Protein AF-A0A970QWW3-F1 (afdb_monomer_lite)

pLDDT: mean 91.73, std 8.93, range [55.03, 97.88]

Secondary structure (DSSP, 8-state):
-EEEESS----BSS-S----TT------B-GGG-SS---HHHHHHHEEEE-HHHHH--

Structure (mmCIF, N/CA/C/O backbone):
data_AF-A0A970QWW3-F1
#
_entry.id   AF-A0A970QWW3-F1
#
loop_
_atom_site.group_PDB
_atom_site.id
_atom_site.type_symbol
_atom_site.label_atom_id
_atom_site.label_alt_id
_atom_site.label_comp_id
_atom_site.label_asym_id
_atom_site.label_entity_id
_atom_site.label_seq_id
_atom_site.pdbx_PDB_ins_code
_atom_site.Cartn_x
_atom_site.Cartn_y
_atom_site.Cartn_z
_atom_site.occupancy
_atom_site.B_iso_or_equiv
_atom_site.auth_seq_id
_atom_site.auth_comp_id
_atom_site.auth_asym_id
_atom_site.auth_atom_id
_atom_site.pdbx_PDB_model_num
ATOM 1 N N . MET A 1 1 ? 9.289 -4.102 -5.120 1.00 90.62 1 MET A N 1
ATOM 2 C CA . MET A 1 1 ? 8.557 -3.277 -4.138 1.00 90.62 1 MET A CA 1
ATOM 3 C C . MET A 1 1 ? 7.242 -3.948 -3.827 1.00 90.62 1 MET A C 1
ATOM 5 O O . MET A 1 1 ? 6.503 -4.286 -4.742 1.00 90.62 1 MET A O 1
ATOM 9 N N . GLU A 1 2 ? 6.978 -4.143 -2.549 1.00 94.62 2 GLU A N 1
ATOM 10 C CA . GLU A 1 2 ? 5.720 -4.625 -1.999 1.00 94.62 2 GLU A CA 1
ATOM 11 C C . GLU A 1 2 ? 4.993 -3.457 -1.325 1.00 94.62 2 GLU A C 1
ATOM 13 O O . GLU A 1 2 ? 5.614 -2.652 -0.625 1.00 94.62 2 GLU A O 1
ATOM 18 N N . LEU A 1 3 ? 3.682 -3.389 -1.538 1.00 96.38 3 LEU A N 1
ATOM 19 C CA . LEU A 1 3 ? 2.740 -2.515 -0.853 1.00 96.38 3 LEU A CA 1
ATOM 20 C C . LEU A 1 3 ? 1.800 -3.361 0.012 1.00 96.38 3 LEU A C 1
ATOM 22 O O . LEU A 1 3 ? 1.286 -4.383 -0.449 1.00 96.38 3 LEU A O 1
ATOM 26 N N . ALA A 1 4 ? 1.547 -2.915 1.239 1.00 96.88 4 ALA A N 1
ATOM 27 C CA . ALA A 1 4 ? 0.591 -3.543 2.147 1.00 96.88 4 ALA A CA 1
ATOM 28 C C . ALA A 1 4 ? -0.052 -2.505 3.079 1.00 96.88 4 ALA A C 1
ATOM 30 O O . ALA A 1 4 ? 0.391 -1.359 3.154 1.00 96.88 4 ALA A O 1
ATOM 31 N N . LEU A 1 5 ? -1.112 -2.899 3.787 1.00 97.50 5 LEU A N 1
ATOM 32 C CA . LEU A 1 5 ? -1.663 -2.147 4.916 1.00 97.50 5 LEU A CA 1
ATOM 33 C C . LEU A 1 5 ? -1.370 -2.932 6.202 1.00 97.50 5 LEU A C 1
ATOM 35 O O . LEU A 1 5 ? -1.390 -4.159 6.189 1.00 97.50 5 LEU A O 1
ATOM 39 N N . LYS A 1 6 ? -1.092 -2.249 7.317 1.00 97.19 6 LYS A N 1
ATOM 40 C CA . LYS A 1 6 ? -0.721 -2.921 8.581 1.00 97.19 6 LYS A CA 1
ATOM 41 C C . LYS A 1 6 ? -1.852 -3.775 9.152 1.00 97.19 6 LYS A C 1
ATOM 43 O O . LYS A 1 6 ? -1.595 -4.872 9.634 1.00 97.19 6 LYS A O 1
ATOM 48 N N . ASN A 1 7 ? -3.082 -3.258 9.143 1.00 96.56 7 ASN A N 1
ATOM 49 C CA . ASN A 1 7 ? -4.221 -3.862 9.842 1.00 96.56 7 ASN A CA 1
ATOM 50 C C . ASN A 1 7 ? -5.468 -4.029 8.957 1.00 96.56 7 ASN A C 1
ATOM 52 O O . ASN A 1 7 ? -6.590 -4.119 9.477 1.00 96.56 7 ASN A O 1
ATOM 56 N N . ALA A 1 8 ? -5.301 -4.031 7.638 1.00 96.62 8 ALA A N 1
ATOM 57 C CA . ALA A 1 8 ? -6.374 -4.181 6.662 1.00 96.62 8 ALA A CA 1
ATOM 58 C C . ALA A 1 8 ? -5.850 -4.849 5.387 1.00 96.62 8 ALA A C 1
ATOM 60 O O . ALA A 1 8 ? -4.645 -4.969 5.193 1.00 96.62 8 ALA A O 1
ATOM 61 N N . ASP A 1 9 ? -6.767 -5.223 4.504 1.00 96.94 9 ASP A N 1
ATOM 62 C CA . ASP A 1 9 ? -6.460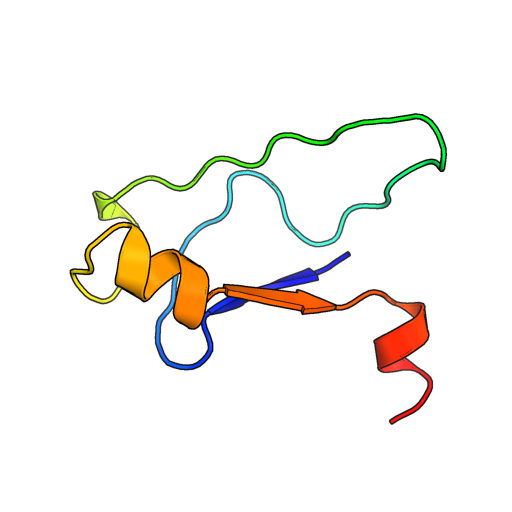 -5.833 3.216 1.00 96.94 9 ASP A CA 1
ATOM 63 C C . ASP A 1 9 ? -7.060 -4.990 2.099 1.00 96.94 9 ASP A C 1
ATOM 65 O O . ASP A 1 9 ? -8.086 -4.325 2.277 1.00 96.94 9 ASP A O 1
ATOM 69 N N . THR A 1 10 ? -6.405 -5.011 0.943 1.00 97.31 10 THR A N 1
ATOM 70 C CA . THR A 1 10 ? -6.914 -4.377 -0.267 1.00 97.31 10 THR A CA 1
ATOM 71 C C . THR A 1 10 ? -6.269 -4.955 -1.515 1.00 97.31 10 THR A C 1
ATOM 73 O O . THR A 1 10 ? -5.223 -5.603 -1.445 1.00 97.31 10 THR A O 1
ATOM 76 N N . VAL A 1 11 ? -6.876 -4.687 -2.668 1.00 96.94 11 VAL A N 1
ATOM 77 C CA . VAL A 1 11 ? -6.305 -5.013 -3.970 1.00 96.94 11 VAL A CA 1
ATOM 78 C C . VAL A 1 11 ? -5.638 -3.765 -4.540 1.00 96.94 11 VAL A C 1
ATOM 80 O O . VAL A 1 11 ? -6.284 -2.784 -4.911 1.00 96.94 11 VAL A O 1
ATOM 83 N N . PHE A 1 12 ? -4.311 -3.806 -4.614 1.00 97.44 12 PHE A N 1
ATOM 84 C CA . PHE A 1 12 ? -3.534 -2.814 -5.348 1.00 97.44 12 PHE A CA 1
ATOM 85 C C . PHE A 1 12 ? -3.588 -3.130 -6.843 1.00 97.44 12 PHE A C 1
ATOM 87 O O . PHE A 1 12 ? -3.481 -4.288 -7.239 1.00 97.44 12 PHE A O 1
ATOM 94 N N . SER A 1 13 ? -3.690 -2.101 -7.688 1.00 97.69 13 SER A N 1
ATOM 95 C CA . SER A 1 13 ? -3.666 -2.276 -9.1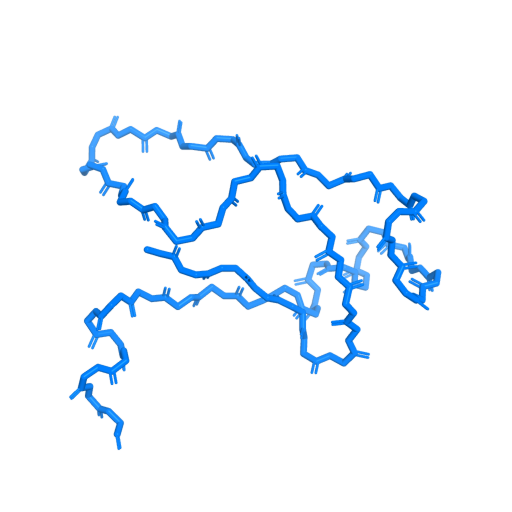48 1.00 97.69 13 SER A CA 1
ATOM 96 C C . SER A 1 13 ? -2.358 -2.882 -9.661 1.00 97.69 13 SER A C 1
ATOM 98 O O . SER A 1 13 ? -2.305 -3.347 -10.794 1.00 97.69 13 SER A O 1
ATOM 100 N N . ASP A 1 14 ? -1.297 -2.792 -8.859 1.00 96.50 14 ASP A N 1
ATOM 101 C CA . ASP A 1 14 ? -0.001 -3.417 -9.084 1.00 96.50 14 ASP A CA 1
ATOM 102 C C . ASP A 1 14 ? 0.703 -3.607 -7.728 1.00 96.50 14 ASP A C 1
ATOM 104 O O . ASP A 1 14 ? 0.646 -2.725 -6.866 1.00 96.50 14 ASP A O 1
ATOM 108 N N . ASN A 1 15 ? 1.352 -4.750 -7.530 1.00 95.19 15 ASN A N 1
ATOM 109 C CA . ASN A 1 15 ? 2.125 -5.082 -6.337 1.00 95.19 15 ASN A CA 1
ATOM 110 C C . ASN A 1 15 ? 3.266 -6.031 -6.735 1.00 95.19 15 ASN A C 1
ATOM 112 O O . ASN A 1 15 ? 3.130 -6.767 -7.707 1.00 95.19 15 ASN A O 1
ATOM 116 N N . TYR A 1 16 ? 4.377 -6.032 -5.996 1.00 92.31 16 TYR A N 1
ATOM 117 C CA . TYR A 1 16 ? 5.600 -6.779 -6.345 1.00 92.31 16 TYR A CA 1
ATOM 118 C C . TYR A 1 16 ? 6.266 -6.323 -7.654 1.00 92.31 16 TYR A C 1
ATOM 120 O O . TYR A 1 16 ? 6.601 -7.124 -8.520 1.00 92.31 16 TYR A O 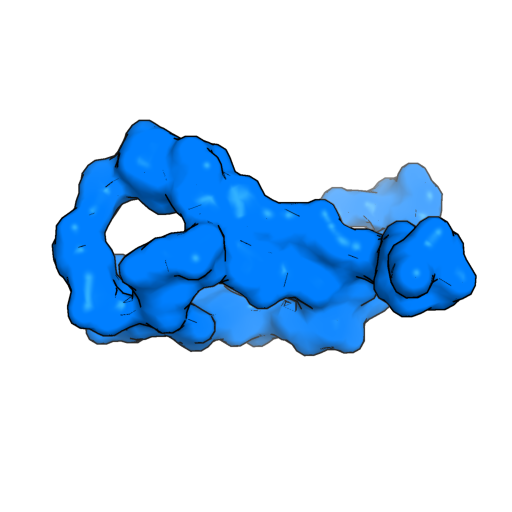1
ATOM 128 N N . PHE A 1 17 ? 6.510 -5.019 -7.781 1.00 91.50 17 PHE A N 1
ATOM 129 C CA . PHE A 1 17 ? 7.132 -4.412 -8.964 1.00 91.50 17 PHE A CA 1
ATOM 130 C C . PHE A 1 17 ? 8.466 -3.734 -8.649 1.00 91.50 17 PHE A C 1
ATOM 132 O O . PHE A 1 17 ? 8.684 -3.276 -7.528 1.00 91.50 17 PHE A O 1
ATOM 139 N N . ASP A 1 18 ? 9.332 -3.581 -9.643 1.00 89.81 18 ASP A N 1
ATOM 140 C CA . ASP A 1 18 ? 10.561 -2.794 -9.510 1.00 89.81 18 ASP A CA 1
ATOM 141 C C . ASP A 1 18 ? 10.322 -1.312 -9.831 1.00 89.81 18 ASP A C 1
ATOM 143 O O . ASP A 1 18 ? 9.414 -0.963 -10.590 1.00 89.81 18 ASP A O 1
ATOM 147 N N . ILE A 1 19 ? 11.124 -0.432 -9.223 1.00 85.81 19 ILE A N 1
ATOM 148 C CA . ILE A 1 19 ? 11.127 1.008 -9.513 1.00 85.81 19 ILE A CA 1
ATOM 149 C C . ILE A 1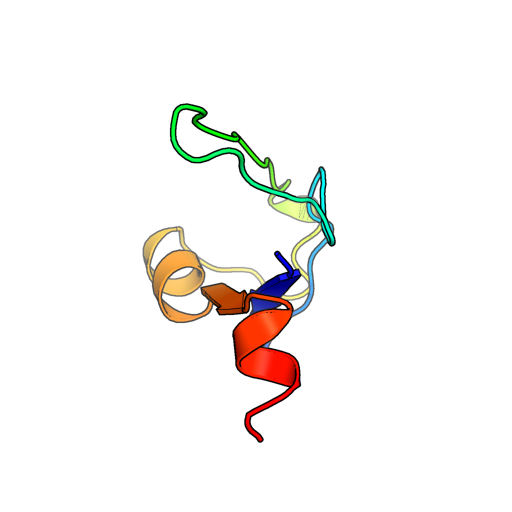 19 ? 12.527 1.388 -10.006 1.00 85.81 19 ILE A C 1
ATOM 151 O O . ILE A 1 19 ? 13.470 1.391 -9.209 1.00 85.81 19 ILE A O 1
ATOM 155 N N . PRO A 1 20 ? 12.688 1.717 -11.297 1.00 82.62 20 PRO A N 1
ATOM 156 C CA . PRO A 1 20 ? 13.911 2.327 -11.805 1.00 82.62 20 PRO A CA 1
ATOM 157 C C . PRO A 1 20 ? 14.166 3.689 -11.142 1.00 82.62 20 PRO A C 1
ATOM 159 O O . PRO A 1 20 ? 13.231 4.423 -10.835 1.00 82.62 20 PRO A O 1
ATOM 162 N N . THR A 1 21 ? 15.434 4.074 -10.971 1.00 78.06 21 THR A N 1
ATOM 163 C CA . THR A 1 21 ? 15.848 5.289 -10.232 1.00 78.06 21 THR A CA 1
ATOM 164 C C . THR A 1 21 ? 15.244 6.600 -10.762 1.00 78.06 21 THR A C 1
ATOM 166 O O . THR A 1 21 ? 15.208 7.590 -10.038 1.00 78.06 21 THR A O 1
ATOM 169 N N . SER A 1 22 ? 14.763 6.629 -12.007 1.00 85.75 22 SER A N 1
ATOM 170 C CA . SER A 1 22 ? 14.229 7.824 -12.671 1.00 85.75 22 SER A CA 1
ATOM 171 C C . SER A 1 22 ? 12.724 7.781 -12.946 1.00 85.75 22 SER A C 1
ATOM 173 O O . SER A 1 22 ? 12.221 8.658 -13.647 1.00 85.75 22 SER A O 1
ATOM 175 N N . GLU A 1 23 ? 11.999 6.779 -12.444 1.00 88.56 23 GLU A N 1
ATOM 176 C CA . GLU A 1 23 ? 10.587 6.586 -12.783 1.00 88.56 23 GLU A CA 1
ATOM 177 C C . GLU A 1 23 ? 9.657 6.752 -11.582 1.00 88.56 23 GLU A C 1
ATOM 179 O O . GLU A 1 23 ? 9.919 6.285 -10.475 1.00 88.56 23 GLU A O 1
ATOM 184 N N . VAL A 1 24 ? 8.518 7.403 -11.827 1.00 90.81 24 VAL A N 1
ATOM 185 C CA . VAL A 1 24 ? 7.413 7.481 -10.870 1.00 90.81 24 VAL A CA 1
ATOM 186 C C . VAL A 1 24 ? 6.379 6.432 -11.246 1.00 90.81 24 VAL A C 1
ATOM 188 O O . VAL A 1 24 ? 5.810 6.471 -12.337 1.00 90.81 24 VAL A O 1
ATOM 191 N N . LYS A 1 25 ? 6.090 5.523 -10.315 1.00 91.88 25 LYS A N 1
ATOM 192 C CA . LYS A 1 25 ? 5.043 4.514 -10.470 1.00 91.88 25 LYS A CA 1
ATOM 193 C C . LYS A 1 25 ? 3.770 4.949 -9.750 1.00 91.88 25 LYS A C 1
ATOM 195 O O . LYS A 1 25 ? 3.803 5.295 -8.572 1.00 91.88 25 LYS A O 1
ATOM 200 N N . ILE A 1 26 ? 2.641 4.917 -10.459 1.00 95.50 26 ILE A N 1
ATOM 201 C CA . ILE A 1 26 ? 1.317 5.214 -9.901 1.00 95.50 26 ILE A CA 1
ATOM 202 C C . ILE A 1 26 ? 0.561 3.899 -9.714 1.00 95.50 26 ILE A C 1
ATOM 204 O O . ILE A 1 26 ? 0.248 3.223 -10.691 1.00 95.50 26 ILE A O 1
ATOM 208 N N . VAL A 1 27 ? 0.230 3.572 -8.464 1.00 96.06 27 VAL A N 1
ATOM 209 C CA . VAL A 1 27 ? -0.605 2.420 -8.095 1.00 96.06 27 VAL A CA 1
ATOM 210 C C . VAL A 1 27 ? -1.949 2.924 -7.580 1.00 96.06 27 VAL A C 1
ATOM 212 O O . VAL A 1 27 ? -2.006 3.875 -6.799 1.00 96.06 27 VAL A O 1
ATOM 215 N N . LYS A 1 28 ? -3.038 2.309 -8.042 1.00 97.44 28 LYS A N 1
ATOM 216 C CA . LYS A 1 28 ? -4.413 2.655 -7.669 1.00 97.44 28 LYS A CA 1
ATOM 217 C C . LYS A 1 28 ? -4.989 1.597 -6.735 1.00 97.44 28 LYS A C 1
ATOM 219 O O . LYS A 1 28 ? -4.653 0.424 -6.846 1.00 97.44 28 LYS A O 1
ATOM 224 N N . VAL A 1 29 ? -5.887 2.028 -5.860 1.00 96.62 29 VAL A N 1
ATOM 225 C CA . VAL A 1 29 ? -6.682 1.173 -4.972 1.00 96.62 29 VAL A CA 1
ATOM 226 C C . VAL A 1 29 ? -8.123 1.648 -5.064 1.00 96.62 29 VAL A C 1
ATOM 228 O O . VAL A 1 29 ? -8.369 2.858 -5.005 1.00 96.62 29 VAL A O 1
ATOM 231 N N . GLN A 1 30 ? -9.066 0.722 -5.235 1.00 96.25 30 GLN A N 1
ATOM 232 C CA . GLN A 1 30 ? -10.485 1.054 -5.152 1.00 96.25 30 GLN A CA 1
ATOM 233 C C . GLN A 1 30 ? -10.924 1.041 -3.695 1.00 96.25 30 GLN A C 1
ATOM 235 O O . GLN A 1 30 ? -10.514 0.185 -2.916 1.00 96.25 30 GLN A O 1
ATOM 240 N N . LYS A 1 31 ? -11.788 1.987 -3.321 1.00 94.50 31 LYS A N 1
ATOM 241 C CA . LYS A 1 31 ? -12.323 2.028 -1.954 1.00 94.50 31 LYS A CA 1
ATOM 242 C C . LYS A 1 31 ? -13.123 0.775 -1.610 1.00 94.50 31 LYS A C 1
ATOM 244 O O . LYS A 1 31 ? -13.076 0.340 -0.467 1.00 94.50 31 LYS A O 1
ATOM 249 N N . ASP A 1 32 ? -13.806 0.205 -2.595 1.00 95.75 32 ASP A N 1
ATOM 250 C CA . ASP A 1 32 ? -14.660 -0.969 -2.410 1.00 95.75 32 ASP A CA 1
ATOM 251 C C . ASP A 1 32 ? -13.849 -2.257 -2.189 1.00 95.75 32 ASP A C 1
ATOM 253 O O . ASP A 1 32 ? -14.374 -3.219 -1.638 1.00 95.75 32 ASP A O 1
ATOM 257 N N . ASP A 1 33 ? -12.558 -2.255 -2.544 1.00 95.75 33 ASP A N 1
ATOM 258 C CA . ASP A 1 33 ? -11.646 -3.379 -2.306 1.00 95.75 33 ASP A CA 1
ATOM 259 C C . ASP A 1 33 ? -11.037 -3.349 -0.894 1.00 95.75 33 ASP A C 1
ATOM 261 O O . ASP A 1 33 ? -10.287 -4.250 -0.522 1.00 95.75 33 ASP A O 1
ATOM 265 N N . LEU A 1 34 ? -11.288 -2.301 -0.101 1.00 97.25 34 LEU A N 1
ATOM 266 C CA . LEU A 1 34 ? -10.791 -2.214 1.270 1.00 97.25 34 LEU A CA 1
ATOM 267 C C . LEU A 1 34 ? -11.589 -3.162 2.167 1.00 97.25 34 LEU A C 1
ATOM 269 O O . LEU A 1 34 ? -12.798 -3.006 2.329 1.00 97.25 34 LEU A O 1
ATOM 273 N N . SER A 1 35 ? -10.906 -4.079 2.855 1.00 97.75 35 SER A N 1
ATOM 274 C CA . SER A 1 35 ? -11.565 -4.968 3.825 1.00 97.75 35 SER A CA 1
ATOM 275 C C . SER A 1 35 ? -12.133 -4.224 5.042 1.00 97.75 35 SER A C 1
ATOM 277 O O . SER A 1 35 ? -12.934 -4.776 5.799 1.00 97.75 35 SER A O 1
ATOM 279 N N . LYS A 1 36 ? -11.738 -2.956 5.232 1.00 96.19 36 LYS A N 1
ATOM 280 C CA . LYS A 1 36 ? -12.248 -2.036 6.253 1.00 96.19 36 LYS A CA 1
ATOM 281 C C . LYS A 1 36 ? -12.404 -0.634 5.671 1.00 96.19 36 LYS A C 1
ATOM 283 O O . LYS A 1 36 ? -11.470 -0.105 5.072 1.00 96.19 36 LYS A O 1
ATOM 288 N N . SER A 1 37 ? -13.546 0.005 5.923 1.00 96.00 37 SER A N 1
ATOM 289 C CA . SER A 1 37 ? -13.734 1.423 5.601 1.00 96.00 37 SER A CA 1
ATOM 290 C C . SER A 1 37 ? -12.709 2.281 6.336 1.00 96.00 37 SER A C 1
ATOM 292 O O . SER A 1 37 ? -12.567 2.174 7.552 1.00 96.00 37 SER A O 1
ATOM 294 N N . MET A 1 38 ? -12.034 3.159 5.600 1.00 95.94 38 MET A N 1
ATOM 295 C CA . MET A 1 38 ? -11.078 4.110 6.156 1.00 95.94 38 MET A CA 1
ATOM 296 C C . MET A 1 38 ? -11.044 5.399 5.337 1.00 95.94 38 MET A C 1
ATOM 298 O O . MET A 1 38 ? -11.341 5.432 4.137 1.00 95.94 38 MET A O 1
ATOM 302 N N . THR A 1 39 ? -10.680 6.483 6.001 1.00 96.88 39 THR A N 1
ATOM 303 C CA . THR A 1 39 ? -10.378 7.769 5.383 1.00 96.88 39 THR A CA 1
ATOM 304 C C . THR A 1 39 ? -9.029 7.722 4.663 1.00 96.88 39 THR A C 1
ATOM 306 O O . THR A 1 39 ? -8.202 6.835 4.876 1.00 96.88 39 THR A O 1
ATOM 309 N N . LEU A 1 40 ? -8.766 8.719 3.816 1.00 95.69 40 LEU A N 1
ATOM 310 C CA . LEU A 1 40 ? -7.469 8.843 3.147 1.00 95.69 40 LEU A CA 1
ATOM 311 C C . LEU A 1 40 ? -6.314 9.021 4.147 1.00 95.69 40 LEU A C 1
ATOM 313 O O . LEU A 1 40 ? -5.203 8.563 3.891 1.00 95.69 40 LEU A O 1
ATOM 317 N N . GLU A 1 41 ? -6.556 9.704 5.266 1.00 97.88 41 GLU A N 1
ATOM 318 C CA . GLU A 1 41 ? -5.531 9.920 6.286 1.00 97.88 41 GLU A CA 1
ATOM 319 C C . GLU A 1 41 ? -5.173 8.613 7.002 1.00 97.88 41 GLU A C 1
ATOM 321 O O . GLU A 1 41 ? -3.993 8.309 7.173 1.00 97.88 41 GLU A O 1
ATOM 326 N N . GLU A 1 42 ? -6.175 7.813 7.363 1.00 97.38 42 GLU A N 1
ATOM 327 C CA . GLU A 1 42 ? -5.976 6.485 7.950 1.00 97.38 42 GLU A CA 1
ATOM 328 C C . GLU A 1 42 ? -5.256 5.554 6.974 1.00 97.38 42 GLU A C 1
ATOM 330 O O . GLU A 1 42 ? -4.253 4.949 7.347 1.00 97.38 42 GLU A O 1
ATOM 335 N N . PHE A 1 43 ? -5.668 5.534 5.701 1.00 97.19 43 PHE A N 1
ATOM 336 C CA . PHE A 1 43 ? -4.992 4.749 4.666 1.00 97.19 43 PHE A CA 1
ATOM 337 C C . PHE A 1 43 ? -3.497 5.092 4.577 1.00 97.19 43 PHE A C 1
ATOM 339 O O . PHE A 1 43 ? -2.654 4.203 4.511 1.00 97.19 43 PHE A O 1
ATOM 346 N N . ARG A 1 44 ? -3.136 6.384 4.634 1.00 96.75 44 ARG A N 1
ATOM 347 C CA . ARG A 1 44 ? -1.727 6.821 4.620 1.00 96.75 44 ARG A CA 1
ATOM 348 C C . ARG A 1 44 ? -0.937 6.346 5.839 1.00 96.75 44 ARG A C 1
ATOM 350 O O . ARG A 1 44 ? 0.255 6.092 5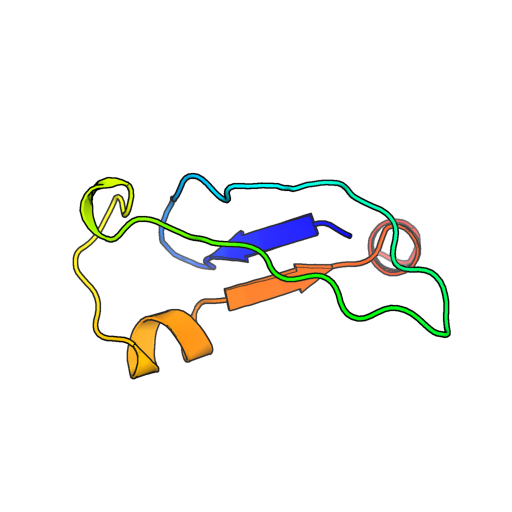.705 1.00 96.75 44 ARG A O 1
ATOM 357 N N . LYS A 1 45 ? -1.567 6.252 7.013 1.00 97.62 45 LYS A N 1
ATOM 358 C CA . LYS A 1 45 ? -0.926 5.762 8.250 1.00 97.62 45 LYS A CA 1
ATOM 359 C C . LYS A 1 45 ? -0.741 4.241 8.239 1.00 97.62 45 LYS A C 1
ATOM 361 O O . LYS A 1 45 ? 0.225 3.729 8.819 1.00 97.62 45 LYS A O 1
ATOM 366 N N . GLU A 1 46 ? -1.663 3.538 7.591 1.00 97.44 46 GLU A N 1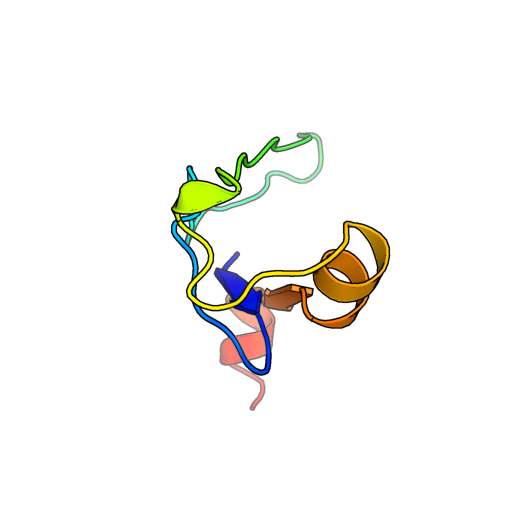
ATOM 367 C CA . GLU A 1 46 ? -1.668 2.082 7.453 1.00 97.44 46 GLU A CA 1
ATOM 368 C C . GLU A 1 46 ? -0.738 1.585 6.341 1.00 97.44 46 GLU A C 1
ATOM 370 O O . GLU A 1 46 ? -0.180 0.501 6.488 1.00 97.44 46 GLU A O 1
ATOM 375 N N . LEU A 1 47 ? -0.535 2.362 5.269 1.00 97.25 47 LEU A N 1
ATOM 376 C CA . LEU A 1 47 ? 0.289 1.975 4.122 1.00 97.25 47 LEU A CA 1
ATOM 377 C C . LEU A 1 47 ? 1.747 1.715 4.519 1.00 97.25 47 LEU A C 1
ATOM 379 O O . LEU A 1 47 ? 2.438 2.583 5.058 1.00 97.25 47 LEU A O 1
ATOM 383 N N . THR A 1 48 ? 2.228 0.523 4.186 1.00 96.31 48 THR A N 1
ATOM 384 C CA . THR A 1 48 ? 3.629 0.124 4.273 1.00 96.31 48 THR A CA 1
ATOM 385 C C . THR A 1 48 ? 4.172 -0.163 2.884 1.00 96.31 48 THR A C 1
ATOM 387 O O . THR A 1 48 ? 3.464 -0.606 1.978 1.00 96.31 48 THR A O 1
ATOM 390 N N . VAL A 1 49 ? 5.457 0.131 2.723 1.00 94.31 49 VAL A N 1
ATOM 391 C CA . VAL A 1 49 ? 6.205 -0.104 1.494 1.00 94.31 49 VAL A CA 1
ATOM 392 C C . VAL A 1 49 ? 7.480 -0.831 1.881 1.00 94.31 49 VAL A C 1
ATOM 394 O O . VAL A 1 49 ? 8.192 -0.370 2.773 1.00 94.31 49 VAL A O 1
ATOM 397 N N . ARG A 1 50 ? 7.767 -1.950 1.221 1.00 92.38 50 ARG A N 1
ATOM 398 C CA . ARG A 1 50 ? 8.969 -2.748 1.469 1.00 92.38 50 ARG A CA 1
ATOM 399 C C . ARG A 1 50 ? 9.667 -3.071 0.159 1.00 92.38 50 ARG A C 1
ATOM 401 O O . ARG A 1 50 ? 9.036 -3.482 -0.817 1.00 92.38 50 ARG A O 1
ATOM 408 N N . SER A 1 51 ? 10.975 -2.868 0.096 1.00 89.31 51 SER A N 1
ATOM 409 C CA . SER A 1 51 ? 11.777 -3.311 -1.043 1.00 89.31 51 SER A CA 1
ATOM 410 C C . SER A 1 51 ? 12.224 -4.765 -0.866 1.00 89.31 51 SER A C 1
ATOM 412 O O . SER A 1 51 ? 12.239 -5.300 0.242 1.00 89.31 51 SER A O 1
ATOM 414 N N . MET A 1 52 ? 12.623 -5.418 -1.962 1.00 81.50 52 MET A N 1
ATOM 415 C CA . MET A 1 52 ? 13.245 -6.745 -1.868 1.00 81.50 52 MET A CA 1
ATOM 416 C C . MET A 1 52 ? 14.529 -6.698 -1.037 1.00 81.50 52 MET A C 1
ATOM 418 O O . MET A 1 52 ? 14.808 -7.633 -0.301 1.00 81.50 52 MET A O 1
ATOM 422 N N . TYR A 1 53 ? 15.280 -5.597 -1.110 1.00 79.25 53 TYR A N 1
ATOM 423 C CA . TYR A 1 53 ? 16.475 -5.397 -0.298 1.00 79.25 53 TYR A CA 1
ATOM 424 C C . TYR A 1 53 ? 16.153 -5.400 1.204 1.00 79.25 53 TYR A C 1
ATOM 426 O O . TYR A 1 53 ? 16.805 -6.113 1.963 1.00 79.25 53 TYR A O 1
ATOM 434 N N . ASP A 1 54 ? 15.092 -4.701 1.616 1.00 77.25 54 ASP A N 1
ATOM 435 C CA . ASP A 1 54 ? 14.643 -4.688 3.017 1.00 77.25 54 ASP A CA 1
ATOM 436 C C . ASP A 1 54 ? 14.246 -6.093 3.500 1.00 77.25 54 ASP A C 1
ATOM 438 O O . ASP A 1 54 ? 14.495 -6.458 4.646 1.00 77.25 54 ASP A O 1
ATOM 442 N N . ALA A 1 55 ? 13.662 -6.908 2.613 1.00 70.81 55 ALA A N 1
ATOM 443 C CA . ALA A 1 55 ? 13.250 -8.274 2.926 1.00 70.81 55 ALA A CA 1
ATOM 444 C C . ALA A 1 55 ? 14.422 -9.244 3.167 1.00 70.81 55 ALA A C 1
ATOM 446 O O . ALA A 1 55 ? 14.216 -10.256 3.828 1.00 70.81 55 ALA A O 1
ATOM 447 N N . TYR A 1 56 ? 15.623 -8.956 2.652 1.00 72.62 56 TYR A N 1
ATOM 448 C CA . TYR A 1 56 ? 16.820 -9.784 2.863 1.00 72.62 56 TYR A CA 1
ATOM 449 C C . TYR A 1 56 ? 17.658 -9.366 4.083 1.00 72.62 56 TYR A C 1
ATOM 451 O O . TYR A 1 56 ? 18.581 -10.088 4.454 1.00 72.62 56 TYR A O 1
ATOM 459 N N . LEU A 1 57 ? 17.369 -8.216 4.701 1.00 64.81 57 LEU A N 1
ATOM 460 C CA . LEU A 1 57 ? 18.100 -7.687 5.863 1.00 64.81 57 LEU A CA 1
ATOM 461 C C . LEU A 1 57 ? 17.423 -7.969 7.217 1.00 64.81 57 LEU A C 1
ATOM 463 O O . LEU A 1 57 ? 17.873 -7.448 8.238 1.00 64.81 57 LEU A O 1
ATOM 467 N N . THR A 1 58 ? 16.355 -8.769 7.228 1.00 55.03 58 THR A N 1
ATOM 468 C CA . THR A 1 58 ? 15.568 -9.128 8.422 1.00 55.03 58 THR A CA 1
ATOM 469 C C . THR A 1 58 ? 15.583 -10.637 8.618 1.00 55.03 58 THR A C 1
ATOM 471 O O . THR A 1 58 ? 15.688 -11.072 9.785 1.00 55.03 58 THR A O 1
#

Sequence (58 aa):
MELALKNADTVFSDNYFDIPTSEVKIVKVQKDDLSKSMTLEEFRKELTVRSMYDAYLT

Radius of gyration: 12.41 Å; chains: 1; bounding box: 33×20×23 Å

Foldseek 3Di:
DAKDFQPWDFDKPDGDDDDDPPDDDDIDTDQVRIRDHDDPVNRVVRIDDDDPVNVVVD